Protein AF-A0A8J5FF41-F1 (afdb_monomer_lite)

InterPro domains:
  IPR034574 Succinate dehydrogenase subunit 6, mitochondrial [PTHR36708] (9-104)

Organism: Zingiber officinale (NCBI:txid94328)

Secondary structure (DSSP, 8-state):
---SSTTSHHHHHHHHHHHHHHHHHHHHHHHHHHHHHS--SSPPPPPPHHHHHHHHHH-TTTHHHHHHHHHHHHHHHHHHHHHHHHHH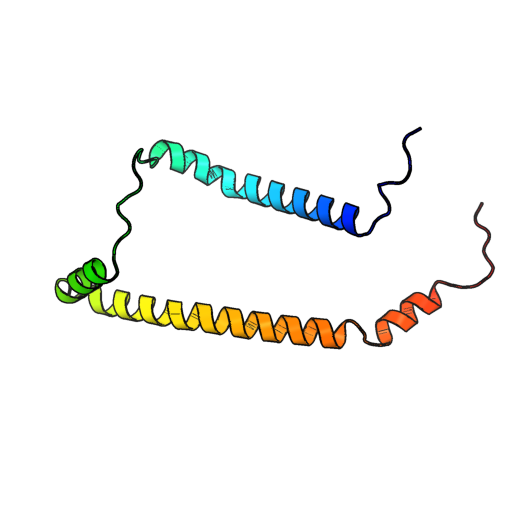HHHHHHTT-HHHHHHHHHT--TT----

Foldseek 3Di:
DDDDPCPDPVNVVVVVVVVVVVVVCVVCVVVVVVCVVVVDVDPDDPDDPVNLVVVLVVDVPCNVVSVVVVVVVVVVVVVVVVVCVVVVVVCVVCVPPCVVVVVVVVPDDPDDDDD

Sequence (115 aa):
MAESSDSSPLGFLWKHLEEVKEHWRSNFAFLDYYRKSLGRKEPLPKWTDADVEEFIASDPVYGPQLKAIRQSRKYAVAGGLLGAAHLGGVSLKYSKSPHGNVLQSFTTIPGVKNF

Structure (mmCIF, N/CA/C/O backbone):
data_AF-A0A8J5FF41-F1
#
_entry.id   AF-A0A8J5FF41-F1
#
loop_
_atom_site.group_PDB
_atom_site.id
_atom_site.type_symbol
_atom_site.label_atom_id
_atom_site.label_alt_id
_atom_site.label_comp_id
_atom_site.label_asym_id
_atom_site.label_entity_id
_atom_site.label_seq_id
_atom_site.pdbx_PDB_ins_code
_atom_site.Cartn_x
_atom_site.Cartn_y
_atom_site.Cartn_z
_atom_site.occupancy
_atom_site.B_iso_or_equiv
_atom_site.auth_seq_id
_atom_site.auth_comp_id
_atom_site.auth_asym_id
_atom_site.auth_atom_id
_atom_site.pdbx_PDB_model_num
ATOM 1 N N . MET A 1 1 ? 34.599 24.281 -26.202 1.00 33.84 1 MET A N 1
ATOM 2 C CA . MET A 1 1 ? 34.891 22.861 -26.479 1.00 33.84 1 MET A CA 1
ATOM 3 C C . MET A 1 1 ? 34.084 22.039 -25.498 1.00 33.84 1 MET A C 1
ATOM 5 O O . MET A 1 1 ? 34.415 22.026 -24.322 1.00 33.84 1 MET A O 1
ATOM 9 N N . ALA A 1 2 ? 32.958 21.503 -25.954 1.00 45.56 2 ALA A N 1
ATOM 10 C CA . ALA A 1 2 ? 32.007 20.754 -25.146 1.00 45.56 2 ALA A CA 1
ATOM 11 C C . ALA A 1 2 ? 31.720 19.462 -25.901 1.00 45.56 2 ALA A C 1
ATOM 13 O O . ALA A 1 2 ? 30.967 19.488 -26.859 1.00 45.56 2 ALA A O 1
ATOM 14 N N . GLU A 1 3 ? 32.393 18.382 -25.523 1.00 42.34 3 GLU A N 1
ATOM 15 C CA . GLU A 1 3 ? 32.131 17.036 -26.031 1.00 42.34 3 GLU A CA 1
ATOM 16 C C . GLU A 1 3 ? 32.836 16.046 -25.095 1.00 42.34 3 GLU A C 1
ATOM 18 O O . GLU A 1 3 ? 34.049 16.141 -24.912 1.00 42.34 3 GLU A O 1
ATOM 23 N N . SER A 1 4 ? 32.058 15.169 -24.443 1.00 46.81 4 SER A N 1
ATOM 24 C CA . SER A 1 4 ? 32.430 13.819 -23.942 1.00 46.81 4 SER A CA 1
ATOM 25 C C . SER A 1 4 ? 31.677 13.343 -22.684 1.00 46.81 4 SER A C 1
ATOM 27 O O . SER A 1 4 ? 31.988 12.273 -22.169 1.00 46.81 4 SER A O 1
ATOM 29 N N . SER A 1 5 ? 30.647 14.048 -22.200 1.00 48.50 5 SER A N 1
ATOM 30 C CA . SER A 1 5 ? 29.852 13.576 -21.044 1.00 48.50 5 SER A CA 1
ATOM 31 C C . SER A 1 5 ? 28.692 12.633 -21.410 1.00 48.50 5 SER A C 1
ATOM 33 O O . SER A 1 5 ? 28.189 11.922 -20.541 1.00 48.50 5 SER A O 1
ATOM 35 N N . ASP A 1 6 ? 28.261 12.610 -22.676 1.00 51.19 6 ASP A N 1
ATOM 36 C CA . ASP A 1 6 ? 26.995 11.980 -23.095 1.00 51.19 6 ASP A CA 1
ATOM 37 C C . ASP A 1 6 ? 27.061 10.461 -23.346 1.00 51.19 6 ASP A C 1
ATOM 39 O O . ASP A 1 6 ? 26.026 9.822 -23.519 1.00 51.19 6 ASP A O 1
ATOM 43 N N . SER A 1 7 ? 28.245 9.840 -23.336 1.00 53.59 7 SER A N 1
ATOM 44 C CA . SER A 1 7 ? 28.413 8.411 -23.670 1.00 53.59 7 SER A CA 1
ATOM 45 C C . SER A 1 7 ? 28.580 7.480 -22.462 1.00 53.59 7 SER A C 1
ATOM 47 O O . SER A 1 7 ? 28.877 6.297 -22.623 1.00 53.59 7 SER A O 1
ATOM 49 N N . SER A 1 8 ? 28.388 7.979 -21.237 1.00 60.16 8 SER A N 1
ATOM 50 C CA . SER A 1 8 ? 28.470 7.146 -20.032 1.00 60.16 8 SER A CA 1
ATOM 51 C C . SER A 1 8 ? 27.124 6.461 -19.738 1.00 60.16 8 SER A C 1
ATOM 53 O O . SER A 1 8 ? 26.100 7.146 -19.707 1.00 60.16 8 SER A O 1
ATOM 55 N N . PRO A 1 9 ? 27.087 5.150 -19.416 1.00 62.31 9 PRO A N 1
ATOM 56 C CA . PRO A 1 9 ? 25.846 4.428 -19.091 1.00 62.31 9 PRO A CA 1
ATOM 57 C C . PRO A 1 9 ? 25.071 5.065 -17.926 1.00 62.31 9 PRO A C 1
ATOM 59 O O . PRO A 1 9 ? 23.852 4.956 -17.848 1.00 62.31 9 PRO A O 1
ATOM 62 N N . LEU A 1 10 ? 25.768 5.794 -17.050 1.00 69.31 10 LEU A N 1
ATOM 63 C CA . LEU A 1 10 ? 25.168 6.580 -15.975 1.00 69.31 10 LEU A CA 1
ATOM 64 C C . LEU A 1 10 ? 24.369 7.789 -16.486 1.00 69.31 10 LEU A C 1
ATOM 66 O O . LEU A 1 10 ? 23.294 8.049 -15.959 1.00 69.31 10 LEU A O 1
ATOM 70 N N . GLY A 1 11 ? 24.844 8.505 -17.511 1.00 76.56 11 GLY A N 1
ATOM 71 C CA . GLY A 1 11 ? 24.135 9.659 -18.080 1.00 76.56 11 GLY A CA 1
ATOM 72 C C . GLY A 1 11 ? 22.823 9.254 -18.755 1.00 76.56 11 GLY A C 1
ATOM 73 O O . GLY A 1 11 ? 21.793 9.898 -18.564 1.00 76.56 11 GLY A O 1
ATOM 74 N N . PHE A 1 12 ? 22.838 8.116 -19.452 1.00 75.44 12 PHE A N 1
ATOM 75 C CA . PHE A 1 12 ? 21.649 7.508 -20.052 1.00 75.44 12 PHE A CA 1
ATOM 76 C C . PHE A 1 12 ? 20.614 7.074 -18.997 1.00 75.44 12 PHE A C 1
ATOM 78 O O . PHE A 1 12 ? 19.428 7.367 -19.130 1.00 75.44 12 PHE A O 1
ATOM 85 N N . LEU A 1 13 ? 21.056 6.443 -17.901 1.00 79.62 13 LEU A N 1
ATOM 86 C CA . LEU A 1 13 ? 20.178 6.055 -16.788 1.00 79.62 13 LEU A CA 1
ATOM 87 C C . LEU A 1 13 ? 19.569 7.266 -16.068 1.00 79.62 13 LEU A C 1
ATOM 89 O O . LEU A 1 13 ? 18.386 7.240 -15.737 1.00 79.62 13 LEU A O 1
ATOM 93 N N . TRP A 1 14 ? 20.346 8.329 -15.848 1.00 80.06 14 TRP A N 1
ATOM 94 C CA . TRP A 1 14 ? 19.844 9.571 -15.254 1.00 80.06 14 TRP A CA 1
ATOM 95 C C . TRP A 1 14 ? 18.784 10.232 -16.125 1.00 80.06 14 TRP A C 1
ATOM 97 O O . TRP A 1 14 ? 17.735 10.610 -15.614 1.00 80.06 14 TRP A O 1
ATOM 107 N N . LYS A 1 15 ? 19.011 10.302 -17.439 1.00 81.75 15 LYS A N 1
ATOM 108 C CA . LYS A 1 15 ? 18.040 10.865 -18.378 1.00 81.75 15 LYS A CA 1
ATOM 109 C C . LYS A 1 15 ? 16.711 10.104 -18.348 1.00 81.75 15 LYS A C 1
ATOM 111 O O . LYS A 1 15 ? 15.661 10.725 -18.233 1.00 81.75 15 LYS A O 1
ATOM 116 N N . HIS A 1 16 ? 16.750 8.772 -18.354 1.00 80.81 16 HIS A N 1
ATOM 117 C CA . HIS A 1 16 ? 15.531 7.965 -18.259 1.00 80.81 16 HIS A CA 1
ATOM 118 C C . HIS A 1 16 ? 14.842 8.051 -16.899 1.00 80.81 16 HIS A C 1
ATOM 120 O O . HIS A 1 16 ? 13.616 8.033 -16.832 1.00 80.81 16 HIS A O 1
ATOM 126 N N . LEU A 1 17 ? 15.596 8.174 -15.807 1.00 83.12 17 LEU A N 1
ATOM 127 C CA . LEU A 1 17 ? 15.011 8.442 -14.495 1.00 83.12 17 LEU A CA 1
ATOM 128 C C . LEU A 1 17 ? 14.311 9.802 -14.459 1.00 83.12 17 LEU A C 1
ATOM 130 O O . LEU A 1 17 ? 13.231 9.900 -13.879 1.00 83.12 17 LEU A O 1
ATOM 134 N N . GLU A 1 18 ? 14.887 10.825 -15.088 1.00 85.88 18 GLU A N 1
ATOM 135 C CA . GLU A 1 18 ? 14.281 12.152 -15.193 1.00 85.88 18 GLU A CA 1
ATOM 136 C C . GLU A 1 18 ? 13.005 12.113 -16.050 1.00 85.88 18 GLU A C 1
ATOM 138 O O . GLU A 1 18 ? 11.970 12.605 -15.609 1.00 85.88 18 GLU A O 1
ATOM 143 N N . GLU A 1 19 ? 13.021 11.421 -17.193 1.00 86.12 19 GLU A N 1
ATOM 144 C CA . GLU A 1 19 ? 11.846 11.216 -18.059 1.00 86.12 19 GLU A CA 1
ATOM 145 C C . GLU A 1 19 ? 10.719 10.462 -17.335 1.00 86.12 19 GLU A C 1
ATOM 147 O O . GLU A 1 19 ? 9.552 10.855 -17.383 1.00 86.12 19 GLU A O 1
ATOM 152 N N . VAL A 1 20 ? 11.055 9.396 -16.604 1.00 86.12 20 VAL A N 1
ATOM 153 C CA . VAL A 1 20 ? 10.089 8.638 -15.795 1.00 86.12 20 VAL A CA 1
ATOM 154 C C . VAL A 1 20 ? 9.538 9.518 -14.675 1.00 86.12 20 VAL A C 1
ATOM 156 O O . VAL A 1 20 ? 8.330 9.558 -14.449 1.00 86.12 20 VAL A O 1
ATOM 159 N N . LYS A 1 21 ? 10.392 10.267 -13.982 1.00 86.19 21 LYS A N 1
ATOM 160 C CA . LYS A 1 21 ? 9.986 11.192 -12.920 1.00 86.19 21 LYS A CA 1
ATOM 161 C C . LYS A 1 21 ? 9.060 12.287 -13.446 1.00 86.19 21 LYS A C 1
ATOM 163 O O . LYS A 1 21 ? 8.083 12.616 -12.775 1.00 86.19 21 LYS A O 1
ATOM 168 N N . GLU A 1 22 ? 9.330 12.836 -14.622 1.00 86.38 22 GLU A N 1
ATOM 169 C CA . GLU A 1 22 ? 8.469 13.814 -15.289 1.00 86.38 22 GLU A CA 1
ATOM 170 C C . GLU A 1 22 ? 7.133 13.202 -15.713 1.00 86.38 22 GLU A C 1
ATOM 172 O O . GLU A 1 22 ? 6.083 13.788 -15.443 1.00 86.38 22 GLU A O 1
ATOM 177 N N . HIS A 1 23 ? 7.147 11.990 -16.270 1.00 86.56 23 HIS A N 1
ATOM 178 C CA . HIS A 1 23 ? 5.937 11.250 -16.618 1.00 86.56 23 HIS A CA 1
ATOM 179 C C . HIS A 1 23 ? 5.043 11.009 -15.392 1.00 86.56 23 HIS A C 1
ATOM 181 O O . HIS A 1 23 ? 3.846 11.293 -15.413 1.00 86.56 23 HIS A O 1
ATOM 187 N N . TRP A 1 24 ? 5.624 10.561 -14.278 1.00 86.81 24 TRP A N 1
ATOM 188 C CA . TRP A 1 24 ? 4.885 10.365 -13.031 1.00 86.81 24 TRP A CA 1
ATOM 189 C C . TRP A 1 24 ? 4.421 11.682 -12.403 1.00 86.81 24 TRP A C 1
ATOM 191 O O . TRP A 1 24 ? 3.314 11.734 -11.874 1.00 86.81 24 TRP A O 1
ATOM 201 N N . ARG A 1 25 ? 5.204 12.764 -12.491 1.00 83.94 25 ARG A N 1
ATOM 202 C CA . ARG A 1 25 ? 4.760 14.106 -12.070 1.00 83.94 25 ARG A CA 1
ATOM 203 C C . ARG A 1 25 ? 3.560 14.585 -12.878 1.00 83.94 25 ARG A C 1
ATOM 205 O O . ARG A 1 25 ? 2.622 15.109 -12.288 1.00 83.94 25 ARG A O 1
ATOM 212 N N . SER A 1 26 ? 3.568 14.376 -14.193 1.00 84.38 26 SER A N 1
ATOM 213 C CA . SER A 1 26 ? 2.434 14.694 -15.064 1.00 84.38 26 SER A CA 1
ATOM 214 C C . SER A 1 26 ? 1.198 13.876 -14.678 1.00 84.38 26 SER A C 1
ATOM 216 O O . SER A 1 26 ? 0.129 14.443 -14.457 1.00 84.38 26 SER A O 1
ATOM 218 N N . ASN A 1 27 ? 1.364 12.568 -14.462 1.00 84.25 27 ASN A N 1
ATOM 219 C CA . ASN A 1 27 ? 0.276 11.689 -14.035 1.00 84.25 27 ASN A CA 1
ATOM 220 C C . ASN A 1 27 ? -0.266 12.029 -12.643 1.00 84.25 27 ASN A C 1
ATOM 222 O O . ASN A 1 27 ? -1.446 11.821 -12.404 1.00 84.25 27 ASN A O 1
ATOM 226 N N . PHE A 1 28 ? 0.552 12.552 -11.725 1.00 84.00 28 PHE A N 1
ATOM 227 C CA . PHE A 1 28 ? 0.110 12.968 -10.389 1.00 84.00 28 PHE A CA 1
ATOM 228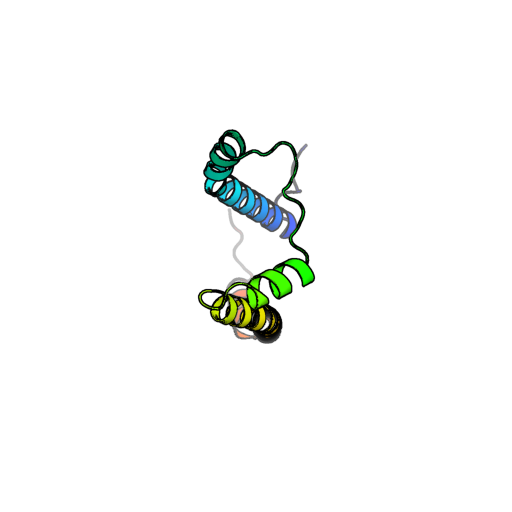 C C . PHE A 1 28 ? -0.319 14.435 -10.296 1.00 84.00 28 PHE A C 1
ATOM 230 O O . PHE A 1 28 ? -0.782 14.853 -9.236 1.00 84.00 28 PHE A O 1
ATOM 237 N N . ALA A 1 29 ? -0.249 15.211 -11.379 1.00 81.19 29 ALA A N 1
ATOM 238 C CA . ALA A 1 29 ? -0.639 16.621 -11.379 1.00 81.19 29 ALA A CA 1
ATOM 239 C C . ALA A 1 29 ? -2.112 16.835 -10.974 1.00 81.19 29 ALA A C 1
ATOM 241 O O . ALA A 1 29 ? -2.459 17.876 -10.417 1.00 81.19 29 ALA A O 1
ATOM 242 N N . PHE A 1 30 ? -2.987 15.838 -11.169 1.00 81.75 30 PHE A N 1
ATOM 243 C CA . PHE A 1 30 ? -4.372 15.914 -10.687 1.00 81.75 30 PHE A CA 1
ATOM 244 C C . PHE A 1 30 ? -4.461 16.011 -9.154 1.00 81.75 30 PHE A C 1
ATOM 246 O O . PHE A 1 30 ? -5.400 16.612 -8.632 1.00 81.75 30 PHE A O 1
ATOM 253 N N . LEU A 1 31 ? -3.486 15.474 -8.410 1.00 79.38 31 LEU A N 1
ATOM 254 C CA . LEU A 1 31 ? -3.452 15.570 -6.949 1.00 79.38 31 LEU A CA 1
ATOM 255 C C . LEU A 1 31 ? -3.199 17.000 -6.473 1.00 79.38 31 LEU A C 1
ATOM 257 O O . LEU A 1 31 ? -3.667 17.354 -5.395 1.00 79.38 31 LEU A O 1
ATOM 261 N N . ASP A 1 32 ? -2.537 17.848 -7.266 1.00 79.50 32 ASP A N 1
ATOM 262 C CA . ASP A 1 32 ? -2.331 19.257 -6.914 1.00 79.50 32 ASP A CA 1
ATOM 263 C C . ASP A 1 32 ? -3.650 20.040 -6.888 1.00 79.50 32 ASP A C 1
ATOM 265 O O . ASP A 1 32 ? -3.804 20.981 -6.106 1.00 79.50 32 ASP A O 1
ATOM 269 N N . TYR A 1 33 ? -4.635 19.627 -7.692 1.00 77.31 33 TYR A N 1
ATOM 270 C CA . TYR A 1 33 ? -5.992 20.164 -7.625 1.00 77.31 33 TYR A CA 1
ATOM 271 C C . TYR A 1 33 ? -6.684 19.756 -6.319 1.00 77.31 33 TYR A C 1
ATOM 273 O O . TYR A 1 33 ? -7.184 20.611 -5.585 1.00 77.31 33 TYR A O 1
ATOM 281 N N . TYR A 1 34 ? -6.632 18.467 -5.971 1.00 70.75 34 TYR A N 1
ATOM 282 C CA . TYR A 1 34 ? -7.181 17.967 -4.707 1.00 70.75 34 TYR A CA 1
ATOM 283 C C . TYR A 1 34 ? -6.458 18.539 -3.490 1.00 70.75 34 TYR A C 1
ATOM 285 O O . TYR A 1 34 ? -7.079 18.801 -2.469 1.00 70.75 34 TYR A O 1
ATOM 293 N N . ARG A 1 35 ? -5.162 18.827 -3.594 1.00 71.62 35 ARG A N 1
ATOM 294 C CA . ARG A 1 35 ? -4.400 19.513 -2.552 1.00 71.62 35 ARG A CA 1
ATOM 295 C C . ARG A 1 35 ? -4.870 20.948 -2.338 1.00 71.62 35 ARG A C 1
ATOM 297 O O . ARG A 1 35 ? -4.689 21.465 -1.248 1.00 71.62 35 ARG A O 1
ATOM 304 N N . LYS A 1 36 ? -5.466 21.610 -3.330 1.00 74.12 36 LYS A N 1
ATOM 305 C CA . LYS A 1 36 ? -6.043 22.952 -3.148 1.00 74.12 36 LYS A CA 1
ATOM 306 C C . LYS A 1 36 ? -7.431 22.896 -2.516 1.00 74.12 36 LYS A C 1
ATOM 308 O O . LYS A 1 36 ? -7.731 23.739 -1.679 1.00 74.12 36 LYS A O 1
ATOM 313 N N . SER A 1 37 ? -8.255 21.915 -2.884 1.00 73.44 37 SER A N 1
ATOM 314 C CA . SER A 1 37 ? -9.626 21.786 -2.367 1.00 73.44 37 SER A CA 1
ATOM 315 C C . SER A 1 37 ? -9.706 21.079 -1.009 1.00 73.44 37 SER A C 1
ATOM 317 O O . SER A 1 37 ? -10.466 21.493 -0.141 1.00 73.44 37 SER A O 1
ATOM 319 N N . LEU A 1 38 ? -8.897 20.039 -0.807 1.00 68.00 38 LEU A N 1
ATOM 320 C CA . LEU A 1 38 ? -8.808 19.225 0.412 1.00 68.00 38 LEU A CA 1
ATOM 321 C C . LEU A 1 38 ? -7.558 19.554 1.244 1.00 68.00 38 LEU A C 1
ATOM 323 O O . LEU A 1 38 ? -7.276 18.878 2.234 1.00 68.00 38 LEU A O 1
ATOM 327 N N . GLY A 1 39 ? -6.797 20.575 0.836 1.00 62.78 39 GLY A N 1
ATOM 328 C CA . GLY A 1 39 ? -5.572 21.038 1.483 1.00 62.78 39 GLY A CA 1
ATOM 329 C C . GLY A 1 39 ? -5.815 21.584 2.869 1.00 62.78 39 GLY A C 1
ATOM 330 O O . GLY A 1 39 ? -5.899 22.793 3.076 1.00 62.78 39 GLY A O 1
ATOM 331 N N . ARG A 1 40 ? -5.905 20.687 3.840 1.00 63.00 40 ARG A N 1
ATOM 332 C CA . ARG A 1 40 ? -5.939 21.057 5.242 1.00 63.00 40 ARG A CA 1
ATOM 333 C C . ARG A 1 40 ? -4.588 21.681 5.610 1.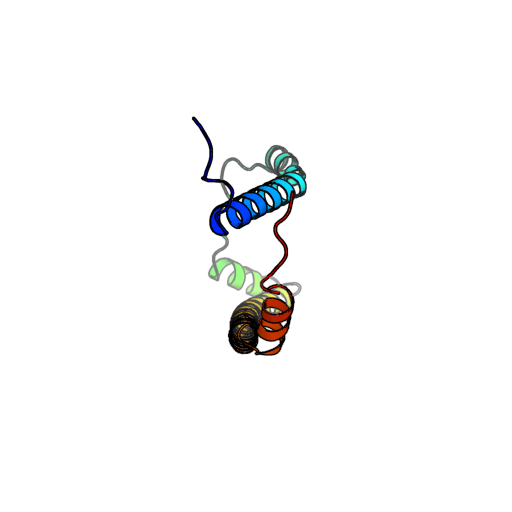00 63.00 40 ARG A C 1
ATOM 335 O O . ARG A 1 40 ? -3.543 21.093 5.339 1.00 63.00 40 ARG A O 1
ATOM 342 N N . LYS A 1 41 ? -4.609 22.887 6.195 1.00 68.56 41 LYS A N 1
ATOM 343 C CA . LYS A 1 41 ? -3.390 23.610 6.623 1.00 68.56 41 LYS A CA 1
ATOM 344 C C . LYS A 1 41 ? -2.604 22.845 7.689 1.00 68.56 41 LYS A C 1
ATOM 346 O O . LYS A 1 41 ? -1.387 22.969 7.754 1.00 68.56 41 LYS A O 1
ATOM 351 N N . GLU A 1 42 ? -3.303 22.033 8.472 1.00 70.75 42 GLU A N 1
ATOM 352 C CA . GLU A 1 42 ? -2.714 21.118 9.438 1.00 70.75 42 GLU A CA 1
ATOM 353 C C . GLU A 1 42 ? -2.966 19.680 8.981 1.00 70.75 42 GLU A C 1
ATOM 355 O O . GLU A 1 42 ? -4.111 19.340 8.643 1.00 70.75 42 GLU A O 1
ATOM 360 N N . PRO A 1 43 ? -1.924 18.828 8.937 1.00 70.25 43 PRO A N 1
ATOM 361 C CA . PRO A 1 43 ? -2.125 17.411 8.699 1.00 70.25 43 PRO A CA 1
ATOM 362 C C . PRO A 1 43 ? -3.045 16.868 9.793 1.00 70.25 43 PRO A C 1
ATOM 364 O O . PRO A 1 43 ? -2.910 17.219 10.964 1.00 70.25 43 PRO A O 1
ATOM 367 N N . LEU A 1 44 ? -3.991 16.012 9.404 1.00 69.69 44 LEU A N 1
ATOM 368 C CA . LEU A 1 44 ? -4.781 15.255 10.371 1.00 69.69 44 LEU A CA 1
ATOM 369 C C . LEU A 1 44 ? -3.828 14.592 11.378 1.00 69.69 44 LEU A C 1
ATOM 371 O O . LEU A 1 44 ? -2.812 14.034 10.941 1.00 69.69 44 LEU A O 1
ATOM 375 N N . PRO A 1 45 ? -4.131 14.632 12.690 1.00 73.94 45 PRO A N 1
ATOM 376 C CA . PRO A 1 45 ? -3.371 13.857 13.652 1.00 73.94 45 PRO A CA 1
ATOM 377 C C . PRO A 1 45 ? -3.349 12.414 13.160 1.00 73.94 45 PRO A C 1
ATOM 379 O O . PRO A 1 45 ? -4.380 11.839 12.797 1.00 73.94 45 PRO A O 1
ATOM 382 N N . LYS A 1 46 ? -2.138 11.869 13.039 1.00 72.00 46 LYS A N 1
ATOM 383 C CA . LYS A 1 46 ? -1.945 10.511 12.551 1.00 72.00 46 LYS A CA 1
ATOM 384 C C . LYS A 1 46 ? -2.670 9.589 13.522 1.00 72.00 46 LYS A C 1
ATOM 386 O O . LYS A 1 46 ? -2.331 9.585 14.700 1.00 72.00 46 LYS A O 1
ATOM 391 N N . TRP A 1 47 ? -3.641 8.832 13.020 1.00 75.12 47 TRP A N 1
ATOM 392 C CA . TRP A 1 47 ? -4.330 7.834 13.828 1.00 75.12 47 TRP A CA 1
ATOM 393 C C . TRP A 1 47 ? -3.305 6.905 14.455 1.00 75.12 47 TRP A C 1
ATOM 395 O O . TRP A 1 47 ? -2.449 6.342 13.756 1.00 75.12 47 TRP A O 1
ATOM 405 N N . THR A 1 48 ? -3.358 6.812 15.777 1.00 77.00 48 THR A N 1
ATOM 406 C CA . THR A 1 48 ? -2.499 5.908 16.515 1.00 77.00 48 THR A CA 1
ATOM 407 C C . THR A 1 48 ? -3.089 4.510 16.475 1.00 77.00 48 THR A C 1
ATOM 409 O O . THR A 1 48 ? -4.269 4.294 16.194 1.00 77.00 48 THR A O 1
ATOM 412 N N . ASP A 1 49 ? -2.234 3.527 16.728 1.00 76.94 49 ASP A N 1
ATOM 413 C CA . ASP A 1 49 ? -2.645 2.131 16.726 1.00 76.94 49 ASP A CA 1
ATOM 414 C C . ASP A 1 49 ? -3.731 1.847 17.783 1.00 76.94 49 ASP A C 1
ATOM 416 O O . ASP A 1 49 ? -4.560 0.967 17.540 1.00 76.94 49 ASP A O 1
ATOM 420 N N . ALA A 1 50 ? -3.751 2.637 18.868 1.00 77.94 50 ALA A N 1
ATOM 421 C CA . ALA A 1 50 ? -4.726 2.600 19.956 1.00 77.94 50 ALA A CA 1
ATOM 422 C C . ALA A 1 50 ? -6.099 3.162 19.548 1.00 77.94 50 ALA A C 1
ATOM 424 O O . ALA A 1 50 ? -7.104 2.500 19.788 1.00 77.94 50 ALA A O 1
ATOM 425 N N . ASP A 1 51 ? -6.148 4.300 18.845 1.00 80.31 51 ASP A N 1
ATOM 426 C CA . ASP A 1 51 ? -7.414 4.895 18.369 1.00 80.31 51 ASP A CA 1
ATOM 427 C C . ASP A 1 51 ? -8.167 3.936 17.431 1.00 80.31 51 ASP A C 1
ATOM 429 O O . ASP A 1 51 ? -9.393 3.853 17.415 1.00 80.31 51 ASP A O 1
ATOM 433 N N . VAL A 1 52 ? -7.415 3.165 16.641 1.00 75.69 52 VAL A N 1
ATOM 434 C CA . VAL A 1 52 ? -7.978 2.156 15.738 1.00 75.69 52 VAL A CA 1
ATOM 435 C C . VAL A 1 52 ? -8.489 0.938 16.508 1.00 75.6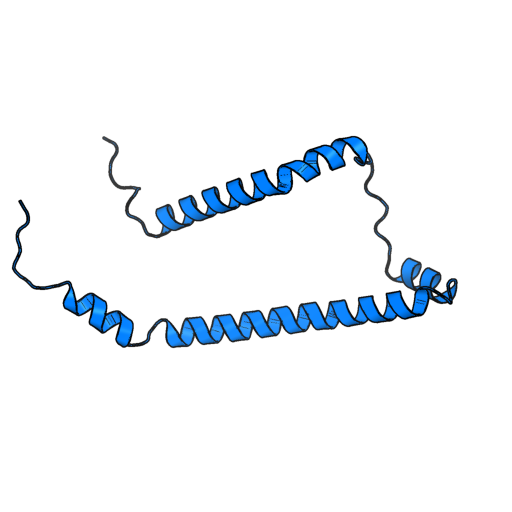9 52 VAL A C 1
ATOM 437 O O . VAL A 1 52 ? -9.480 0.340 16.103 1.00 75.69 52 VAL A O 1
ATOM 440 N N . GLU A 1 53 ? -7.829 0.542 17.596 1.00 78.38 53 GLU A N 1
ATOM 441 C CA . GLU A 1 53 ? -8.303 -0.553 18.452 1.00 78.38 53 GLU A CA 1
ATOM 442 C C . GLU A 1 53 ? -9.564 -0.156 19.223 1.00 78.38 53 GLU A C 1
ATOM 444 O O . GLU A 1 53 ? -10.494 -0.956 19.307 1.00 78.38 53 GLU A O 1
ATOM 449 N N . GLU A 1 54 ? -9.648 1.094 19.678 1.00 80.81 54 GLU A N 1
ATOM 450 C CA . GLU A 1 54 ? -10.857 1.675 20.266 1.00 80.81 54 GLU A CA 1
ATOM 451 C C . GLU A 1 54 ? -12.006 1.759 19.246 1.00 80.81 54 GLU A C 1
ATOM 453 O O . GLU A 1 54 ? -13.144 1.397 19.554 1.00 80.81 54 GLU A O 1
ATOM 458 N N . PHE A 1 55 ? -11.720 2.131 17.993 1.00 77.12 55 PHE A N 1
ATOM 459 C CA . PHE A 1 55 ? -12.706 2.100 16.907 1.00 77.12 55 PHE A CA 1
ATOM 460 C C . PHE A 1 55 ? -13.196 0.673 16.605 1.00 77.12 55 PHE A C 1
ATOM 462 O O . PHE A 1 55 ? -14.386 0.441 16.425 1.00 77.12 55 PHE A O 1
ATOM 469 N N . ILE A 1 56 ? -12.295 -0.313 16.595 1.00 77.88 56 ILE A N 1
ATOM 470 C CA . ILE A 1 56 ? -12.651 -1.725 16.377 1.00 77.88 56 ILE A CA 1
ATOM 471 C C . ILE A 1 56 ? -13.484 -2.277 17.542 1.00 77.88 56 ILE A C 1
ATOM 473 O O . ILE A 1 56 ? -14.346 -3.125 17.321 1.00 77.88 56 ILE A O 1
ATOM 477 N N . ALA A 1 57 ? -13.215 -1.831 18.771 1.00 80.00 57 ALA A N 1
ATOM 478 C CA . ALA A 1 57 ? -13.965 -2.240 19.954 1.00 80.00 57 ALA A CA 1
ATOM 479 C C . ALA A 1 57 ? -15.356 -1.590 20.026 1.00 80.00 57 ALA A C 1
ATOM 481 O O . ALA A 1 57 ? -16.294 -2.221 20.511 1.00 80.00 57 ALA A O 1
ATOM 482 N N . SER A 1 58 ? -15.491 -0.350 19.548 1.00 80.94 58 SER A N 1
ATOM 483 C CA . SER A 1 58 ? -16.757 0.391 19.556 1.00 80.94 58 SER A CA 1
ATOM 484 C C . SER A 1 58 ? -17.669 0.063 18.372 1.00 80.94 58 SER A C 1
ATOM 486 O O . SER A 1 58 ? -18.888 0.101 18.538 1.00 80.94 58 SER A O 1
ATOM 488 N N . ASP A 1 59 ? -17.116 -0.298 17.209 1.00 75.69 59 ASP A N 1
ATOM 489 C CA . ASP A 1 59 ? -17.898 -0.577 16.003 1.00 75.69 59 ASP A CA 1
ATOM 490 C C . ASP A 1 59 ? -17.910 -2.079 15.628 1.00 75.69 59 ASP A C 1
ATOM 492 O O . ASP A 1 59 ? -16.956 -2.595 15.027 1.00 75.69 59 ASP A O 1
ATOM 496 N N . PRO A 1 60 ? -19.007 -2.806 15.923 1.00 73.38 60 PRO A N 1
ATOM 497 C CA . PRO A 1 60 ? -19.129 -4.229 15.618 1.00 73.38 60 PRO A CA 1
ATOM 498 C C . PRO A 1 60 ? -19.344 -4.524 14.125 1.00 73.38 60 PRO A C 1
ATOM 500 O O . PRO A 1 60 ? -19.195 -5.674 13.711 1.00 73.38 60 PRO A O 1
ATOM 503 N N . VAL A 1 61 ? -19.697 -3.525 13.308 1.00 76.81 61 VAL A N 1
ATOM 504 C CA . VAL A 1 61 ? -20.022 -3.723 11.887 1.00 76.81 61 VAL A CA 1
ATOM 505 C C . VAL A 1 61 ? -18.759 -3.649 11.034 1.00 76.81 61 VAL A C 1
ATOM 507 O O . VAL A 1 61 ? -18.500 -4.541 10.223 1.00 76.81 61 VAL A O 1
ATOM 510 N N . TYR A 1 62 ? -17.935 -2.621 11.244 1.00 75.88 62 TYR A N 1
ATOM 511 C CA . TYR A 1 62 ? -16.733 -2.382 10.436 1.00 75.88 62 TYR A CA 1
ATOM 512 C C . TYR A 1 62 ? -15.420 -2.777 11.132 1.00 75.88 62 TYR A C 1
ATOM 514 O O . TYR A 1 62 ? -14.400 -2.969 10.461 1.00 75.88 62 TYR A O 1
ATOM 522 N N . GLY A 1 63 ? -15.430 -2.994 12.451 1.00 74.38 63 GLY A N 1
ATOM 523 C CA . GLY A 1 63 ? -14.260 -3.412 13.230 1.00 74.38 63 GLY A CA 1
ATOM 524 C C . GLY A 1 63 ? -13.584 -4.704 12.736 1.00 74.38 63 GLY A C 1
ATOM 525 O O . GLY A 1 63 ? -12.362 -4.712 12.536 1.00 74.38 63 GLY A O 1
ATOM 526 N N . PRO A 1 64 ? -14.327 -5.797 12.457 1.00 76.94 64 PRO A N 1
ATOM 527 C CA . PRO A 1 64 ? -13.736 -7.046 11.972 1.00 76.94 64 PRO A CA 1
ATOM 528 C C . PRO A 1 64 ? -13.014 -6.897 10.624 1.00 76.94 64 PRO A C 1
ATOM 530 O O . PRO A 1 64 ? -11.937 -7.468 10.426 1.00 76.94 64 PRO A O 1
ATOM 533 N N . GLN A 1 65 ? -13.568 -6.091 9.712 1.00 78.00 65 GLN A N 1
ATOM 534 C CA . GLN A 1 65 ? -12.974 -5.839 8.395 1.00 78.00 65 GLN A CA 1
ATOM 535 C C . GLN A 1 65 ? -11.677 -5.032 8.514 1.00 78.00 65 GLN A C 1
ATOM 537 O O . GLN A 1 65 ? -10.665 -5.381 7.901 1.00 78.00 65 GLN A O 1
ATOM 542 N N . LEU A 1 66 ? -11.663 -4.003 9.366 1.00 74.38 66 LEU A N 1
ATOM 543 C CA . LEU A 1 66 ? -10.466 -3.200 9.625 1.00 74.38 66 LEU A CA 1
ATOM 544 C C . LEU A 1 66 ? -9.340 -4.024 10.256 1.00 74.38 66 LEU A C 1
ATOM 546 O O . LEU A 1 66 ? -8.176 -3.888 9.864 1.00 74.38 66 LEU A O 1
ATOM 550 N N . LYS A 1 67 ? -9.670 -4.939 11.174 1.00 77.94 67 LYS A N 1
ATOM 551 C CA . LYS A 1 67 ? -8.695 -5.867 11.760 1.00 77.94 67 LYS A CA 1
ATOM 552 C C . LYS A 1 67 ? -8.075 -6.777 10.696 1.00 77.94 67 LYS A C 1
ATOM 554 O O . LYS A 1 67 ? -6.854 -6.940 10.677 1.00 77.94 67 LYS A O 1
ATOM 559 N N . ALA A 1 68 ? -8.883 -7.322 9.785 1.00 80.31 68 ALA A N 1
ATOM 560 C CA . ALA A 1 68 ? -8.409 -8.179 8.699 1.00 80.31 68 ALA A CA 1
ATOM 561 C C . ALA A 1 68 ? -7.479 -7.432 7.724 1.00 80.31 68 ALA A C 1
ATOM 563 O O . ALA A 1 68 ? -6.390 -7.921 7.415 1.00 80.31 68 ALA A O 1
ATOM 564 N N . ILE A 1 69 ? -7.852 -6.219 7.305 1.00 80.94 69 ILE A N 1
ATOM 565 C CA . ILE A 1 69 ? -7.040 -5.372 6.411 1.00 80.94 69 ILE A CA 1
ATOM 566 C C . ILE A 1 69 ? -5.688 -5.018 7.049 1.00 80.94 69 ILE A C 1
ATOM 568 O O . ILE A 1 69 ? -4.646 -4.981 6.393 1.00 80.94 69 ILE A O 1
ATOM 572 N N . ARG A 1 70 ? -5.663 -4.777 8.360 1.00 75.75 70 ARG A N 1
ATOM 573 C CA . ARG A 1 70 ? -4.427 -4.421 9.063 1.00 75.75 70 ARG A CA 1
ATOM 574 C C . ARG A 1 70 ? -3.456 -5.594 9.178 1.00 75.75 70 ARG A C 1
ATOM 576 O O . ARG A 1 70 ? -2.245 -5.390 9.088 1.00 75.75 70 ARG A O 1
ATOM 583 N N . GLN A 1 71 ? -3.972 -6.812 9.329 1.00 78.44 71 GLN A N 1
ATOM 584 C CA . GLN A 1 71 ? -3.153 -8.021 9.260 1.00 78.44 71 GLN A CA 1
ATOM 585 C C . GLN A 1 71 ? -2.670 -8.272 7.827 1.00 78.44 71 GLN A C 1
ATOM 587 O O . GLN A 1 71 ? -1.479 -8.505 7.626 1.00 78.44 71 GLN A O 1
ATOM 592 N N . SER A 1 72 ? -3.539 -8.126 6.818 1.00 75.12 72 SER A N 1
ATOM 593 C CA . SER A 1 72 ? -3.163 -8.331 5.412 1.00 75.12 72 SER A CA 1
ATOM 594 C C . SER A 1 72 ? -2.057 -7.379 4.956 1.00 75.12 72 SER A C 1
ATOM 596 O O . SER A 1 72 ? -1.147 -7.803 4.251 1.00 75.12 72 SER A O 1
ATOM 598 N N . ARG A 1 73 ? -2.041 -6.130 5.438 1.00 76.75 73 ARG A N 1
ATOM 599 C CA . ARG A 1 73 ? -0.951 -5.179 5.171 1.00 76.75 73 ARG A CA 1
ATOM 600 C C . ARG A 1 73 ? 0.414 -5.687 5.649 1.00 76.75 73 ARG A C 1
ATOM 602 O O . ARG A 1 73 ? 1.401 -5.498 4.942 1.00 76.75 73 ARG A O 1
ATOM 609 N N . LYS A 1 74 ? 0.495 -6.341 6.814 1.00 75.81 74 LYS A N 1
ATOM 610 C CA . LYS A 1 74 ? 1.758 -6.919 7.317 1.00 75.81 74 LYS A CA 1
ATOM 611 C C . LYS A 1 74 ? 2.247 -8.041 6.399 1.00 75.81 74 LYS A C 1
ATOM 613 O O . LYS A 1 74 ? 3.423 -8.070 6.043 1.00 75.81 74 LYS A O 1
ATOM 618 N N . TYR A 1 75 ? 1.333 -8.902 5.952 1.00 76.25 75 TYR A N 1
ATOM 619 C CA . TYR A 1 75 ? 1.641 -9.974 5.003 1.00 76.25 75 TYR A CA 1
ATOM 620 C C . TYR A 1 75 ? 2.001 -9.452 3.611 1.00 76.25 75 TYR A C 1
ATOM 622 O O . TYR A 1 75 ? 2.913 -9.983 2.989 1.00 76.25 75 TYR A O 1
ATOM 630 N N . ALA A 1 76 ? 1.351 -8.390 3.136 1.00 74.88 76 ALA A N 1
ATOM 631 C CA . ALA A 1 76 ? 1.652 -7.773 1.847 1.00 74.88 76 ALA A CA 1
ATOM 632 C C . ALA A 1 76 ? 3.052 -7.150 1.825 1.00 74.88 76 ALA A C 1
ATOM 634 O O . ALA A 1 76 ? 3.790 -7.333 0.862 1.00 74.88 76 ALA A O 1
ATOM 635 N N . VAL A 1 77 ? 3.453 -6.461 2.899 1.00 79.31 77 VAL A N 1
ATOM 636 C CA . VAL A 1 77 ? 4.814 -5.915 3.022 1.00 79.31 77 VAL A CA 1
ATOM 637 C C . VAL A 1 77 ? 5.844 -7.041 3.076 1.00 79.31 77 VAL A C 1
ATOM 639 O O . VAL A 1 77 ? 6.825 -7.005 2.338 1.00 79.31 77 VAL A O 1
ATOM 642 N N . ALA A 1 78 ? 5.607 -8.063 3.902 1.00 81.38 78 ALA A N 1
ATOM 643 C CA . ALA A 1 78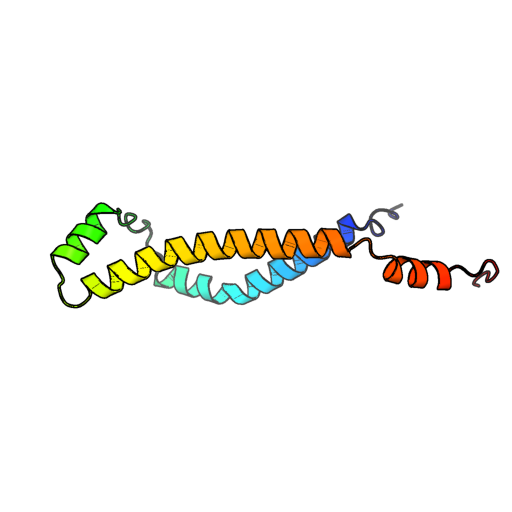 ? 6.503 -9.212 3.998 1.00 81.38 78 ALA A CA 1
ATOM 644 C C . ALA A 1 78 ? 6.624 -9.961 2.658 1.00 81.38 78 ALA A C 1
ATOM 646 O O . ALA A 1 78 ? 7.731 -10.252 2.209 1.00 81.38 78 ALA A O 1
ATOM 647 N N . GLY A 1 79 ? 5.499 -10.214 1.985 1.00 78.56 79 GLY A N 1
ATOM 648 C CA . GLY A 1 79 ? 5.450 -10.859 0.675 1.00 78.56 79 GLY A CA 1
ATOM 649 C C . GLY A 1 79 ? 6.095 -10.016 -0.424 1.00 78.56 79 GLY A C 1
ATOM 650 O O . GLY A 1 79 ? 6.797 -10.560 -1.270 1.00 78.56 79 GLY A O 1
ATOM 651 N N . GLY A 1 80 ? 5.931 -8.692 -0.380 1.00 82.31 80 GLY A N 1
ATOM 652 C CA . GLY A 1 80 ? 6.581 -7.762 -1.302 1.00 82.31 80 GLY A CA 1
ATOM 653 C C . GLY A 1 80 ? 8.102 -7.769 -1.161 1.00 82.31 80 GLY A C 1
ATOM 654 O O . GLY A 1 80 ? 8.804 -7.872 -2.163 1.00 82.31 80 GLY A O 1
ATOM 655 N N . LEU A 1 81 ? 8.620 -7.739 0.070 1.00 79.75 81 LEU A N 1
ATOM 656 C CA . LEU A 1 81 ? 10.061 -7.840 0.327 1.00 79.75 81 LEU A CA 1
ATOM 657 C C . LEU A 1 81 ? 10.622 -9.193 -0.117 1.00 79.75 81 LEU A C 1
ATOM 659 O O . LEU A 1 81 ? 11.665 -9.244 -0.766 1.00 79.75 81 LEU A O 1
ATOM 663 N N . LEU A 1 82 ? 9.910 -10.279 0.187 1.00 82.31 82 LEU A N 1
ATOM 664 C CA . LEU A 1 82 ? 10.299 -11.626 -0.220 1.00 82.31 82 LEU A CA 1
ATOM 665 C C . LEU A 1 82 ? 10.316 -11.766 -1.749 1.00 82.31 82 LEU A C 1
ATOM 667 O O . LEU A 1 82 ? 11.288 -12.261 -2.314 1.00 82.31 82 LEU A O 1
ATOM 671 N N . GLY A 1 83 ? 9.266 -11.295 -2.425 1.00 75.31 83 GLY A N 1
ATOM 672 C CA . GLY A 1 83 ? 9.151 -11.325 -3.881 1.00 75.31 83 GLY A CA 1
ATOM 673 C C . GLY A 1 83 ? 10.216 -10.471 -4.562 1.00 75.31 83 GLY A C 1
ATOM 674 O O . GLY A 1 83 ? 10.842 -10.928 -5.516 1.00 75.31 83 GLY A O 1
ATOM 675 N N . ALA A 1 84 ? 10.486 -9.274 -4.037 1.00 76.19 84 ALA A N 1
ATOM 676 C CA . ALA A 1 84 ? 11.534 -8.392 -4.541 1.00 76.19 84 ALA A CA 1
ATOM 677 C C . ALA A 1 84 ? 12.930 -9.006 -4.373 1.00 76.19 84 ALA A C 1
ATOM 679 O O . ALA A 1 84 ? 13.719 -8.999 -5.317 1.00 76.19 84 ALA A O 1
ATOM 680 N N . ALA A 1 85 ? 13.224 -9.593 -3.211 1.00 78.00 85 ALA A N 1
ATOM 681 C CA . ALA A 1 85 ? 14.483 -10.295 -2.981 1.00 78.00 85 ALA A CA 1
ATOM 682 C C . ALA A 1 85 ? 14.628 -11.512 -3.908 1.00 78.00 85 ALA A C 1
ATOM 684 O O . ALA A 1 85 ? 15.697 -11.738 -4.474 1.00 78.00 85 ALA A O 1
ATOM 685 N N . HIS A 1 86 ? 13.550 -12.273 -4.107 1.00 71.56 86 HIS A N 1
ATOM 686 C CA . HIS A 1 86 ? 13.562 -13.454 -4.962 1.00 71.56 86 HIS A CA 1
ATOM 687 C C . HIS A 1 86 ? 13.770 -13.094 -6.440 1.00 71.56 86 HIS A C 1
ATOM 689 O O . HIS A 1 86 ? 14.689 -13.609 -7.076 1.00 71.56 86 HIS A O 1
ATOM 695 N N . LEU A 1 87 ? 12.978 -12.162 -6.976 1.00 71.81 87 LEU A N 1
ATOM 696 C CA . LEU A 1 87 ? 13.108 -11.690 -8.358 1.00 71.81 87 LEU A CA 1
ATOM 697 C C . LEU A 1 87 ? 14.441 -10.972 -8.600 1.00 71.81 87 LEU A C 1
ATOM 699 O O . LEU A 1 87 ? 15.065 -11.188 -9.638 1.00 71.81 87 LEU A O 1
ATOM 703 N N . GLY A 1 88 ? 14.913 -10.176 -7.638 1.00 69.06 88 GLY A N 1
ATOM 704 C CA . GLY A 1 88 ? 16.228 -9.536 -7.691 1.00 69.06 88 GLY A CA 1
ATOM 705 C C . GLY A 1 88 ? 17.381 -10.544 -7.687 1.00 69.06 88 GLY A C 1
ATOM 706 O O . GLY A 1 88 ? 18.344 -10.395 -8.433 1.00 69.06 88 GLY A O 1
ATOM 707 N N . GLY A 1 89 ? 17.280 -11.618 -6.901 1.00 69.06 89 GLY A N 1
ATOM 708 C CA . GLY A 1 89 ? 18.286 -12.681 -6.875 1.00 69.06 89 GLY A CA 1
ATOM 709 C C . GLY A 1 89 ? 18.333 -13.491 -8.173 1.00 69.06 89 GLY A C 1
ATOM 710 O O . GLY A 1 89 ? 19.415 -13.782 -8.688 1.00 69.06 89 GLY A O 1
ATOM 711 N N . VAL A 1 90 ? 17.169 -13.825 -8.739 1.00 70.56 90 VAL A N 1
ATOM 712 C CA . VAL A 1 90 ? 17.075 -14.541 -10.021 1.00 70.56 90 VAL A CA 1
ATOM 713 C C . VAL A 1 90 ? 17.617 -13.672 -11.160 1.00 70.56 90 VAL A C 1
ATOM 715 O O . VAL A 1 90 ? 18.431 -14.151 -11.949 1.00 70.56 90 VAL A O 1
ATOM 718 N N . SER A 1 91 ? 17.266 -12.385 -11.226 1.00 70.06 91 SER A N 1
ATOM 719 C CA . SER A 1 91 ? 17.764 -11.494 -12.283 1.00 70.06 91 SER A CA 1
ATOM 720 C C . SER A 1 91 ? 19.286 -11.309 -12.232 1.00 70.06 91 SER A C 1
ATOM 722 O O . SER A 1 91 ? 19.941 -11.384 -13.272 1.00 70.06 91 SER A O 1
ATOM 724 N N . LEU A 1 92 ? 19.881 -11.188 -11.039 1.00 70.94 92 LEU A N 1
ATOM 725 C CA . LEU A 1 92 ? 21.338 -11.120 -10.872 1.00 70.94 92 LEU A CA 1
ATOM 726 C C . LEU A 1 92 ? 22.041 -12.429 -11.256 1.00 70.94 92 LEU A C 1
ATOM 728 O O . LEU A 1 92 ? 23.121 -12.393 -11.849 1.00 70.94 92 LEU A O 1
ATOM 732 N N . LYS A 1 93 ? 21.436 -13.588 -10.962 1.00 71.75 93 LYS A N 1
ATOM 733 C CA . LYS A 1 93 ? 22.004 -14.901 -11.310 1.00 71.75 93 LYS A CA 1
ATOM 734 C C . LYS A 1 93 ? 22.022 -15.142 -12.823 1.00 71.75 93 LYS A C 1
ATOM 736 O O . LYS A 1 93 ? 23.003 -15.672 -13.339 1.00 71.75 93 LYS A O 1
ATOM 741 N N . TYR A 1 94 ? 20.967 -14.750 -13.537 1.00 62.09 94 TYR A N 1
ATOM 742 C CA . TYR A 1 94 ? 20.836 -14.994 -14.981 1.00 62.09 94 TYR A CA 1
ATOM 743 C C . TYR A 1 94 ? 21.348 -13.846 -15.867 1.00 62.09 94 TYR A C 1
ATOM 745 O O . TYR A 1 94 ? 21.584 -14.060 -17.058 1.00 62.09 94 TYR A O 1
ATOM 753 N N . SER A 1 95 ? 21.627 -12.670 -15.293 1.00 61.34 95 SER A N 1
ATOM 754 C CA . SER A 1 95 ? 22.276 -11.536 -15.972 1.00 61.34 95 SER A CA 1
ATOM 755 C C . SER A 1 95 ? 23.650 -11.877 -16.571 1.00 61.34 95 SER A C 1
ATOM 757 O O . SER A 1 95 ? 24.060 -11.236 -17.534 1.00 61.34 95 SER A O 1
ATOM 759 N N . LYS A 1 96 ? 24.354 -12.885 -16.040 1.00 58.41 96 LYS A N 1
ATOM 760 C CA . LYS A 1 96 ? 25.683 -13.317 -16.516 1.00 58.41 96 LYS A CA 1
ATOM 761 C C . LYS A 1 96 ? 25.641 -14.560 -17.415 1.00 58.41 96 LYS A C 1
ATOM 763 O O . LYS A 1 96 ? 26.651 -15.245 -17.561 1.00 58.41 96 LYS A O 1
ATOM 768 N N . SER A 1 97 ? 24.479 -14.901 -17.977 1.00 55.72 97 SER A N 1
ATOM 769 C CA . SER A 1 97 ? 24.352 -16.102 -18.805 1.00 55.72 97 SER A CA 1
ATOM 770 C C . SER A 1 97 ? 25.085 -15.951 -20.156 1.00 55.72 97 SER A C 1
ATOM 772 O O . SER A 1 97 ? 25.003 -14.904 -20.802 1.00 55.72 97 SER A O 1
ATOM 774 N N . PRO A 1 98 ? 25.807 -16.992 -20.612 1.00 56.53 98 PRO A N 1
ATOM 775 C CA . PRO A 1 98 ? 26.675 -16.935 -21.793 1.00 56.53 98 PRO A CA 1
ATOM 776 C C . PRO A 1 98 ? 25.942 -16.606 -23.102 1.00 56.53 98 PRO A C 1
ATOM 778 O O . PRO A 1 98 ? 26.574 -16.130 -24.040 1.00 56.53 98 PRO A O 1
ATOM 781 N N . HIS A 1 99 ? 24.616 -16.772 -23.165 1.00 54.78 99 HIS A N 1
ATOM 782 C CA . HIS A 1 99 ? 23.822 -16.420 -24.345 1.00 54.78 99 HIS A CA 1
ATOM 783 C C . HIS A 1 99 ? 23.857 -14.922 -24.703 1.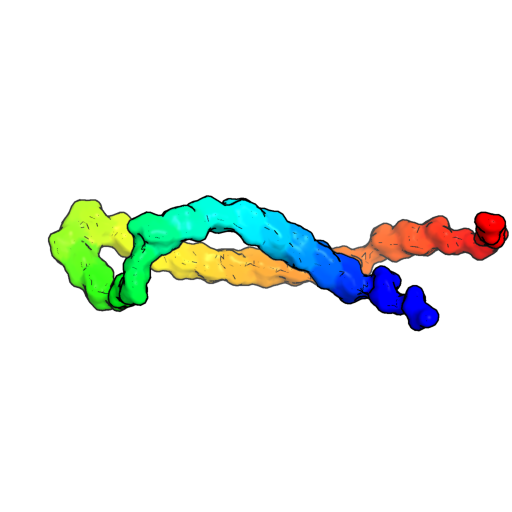00 54.78 99 HIS A C 1
ATOM 785 O O . HIS A 1 99 ? 23.759 -14.596 -25.883 1.00 54.78 99 HIS A O 1
ATOM 791 N N . GLY A 1 100 ? 24.065 -14.018 -23.736 1.00 53.56 100 GLY A N 1
ATOM 792 C CA . GLY A 1 100 ? 24.268 -12.587 -24.015 1.00 53.56 100 GLY A CA 1
ATOM 793 C C . GLY A 1 100 ? 25.669 -12.263 -24.552 1.00 53.56 100 GLY A C 1
ATOM 794 O O . GLY A 1 100 ? 25.820 -11.414 -25.429 1.00 53.56 100 GLY A O 1
ATOM 795 N N . ASN A 1 101 ? 26.690 -12.994 -24.097 1.00 54.50 101 ASN A N 1
ATOM 796 C CA . ASN A 1 101 ? 28.078 -12.791 -24.526 1.00 54.50 101 ASN A CA 1
ATOM 797 C C . ASN A 1 101 ? 28.332 -13.299 -25.956 1.00 54.50 101 ASN A C 1
ATOM 799 O O . ASN A 1 101 ? 29.176 -12.747 -26.655 1.00 54.50 101 ASN A O 1
ATOM 803 N N . VAL A 1 102 ? 27.585 -14.312 -26.410 1.00 56.47 102 VAL A N 1
ATOM 804 C CA . VAL A 1 102 ? 27.668 -14.829 -27.791 1.00 56.47 102 VAL A CA 1
ATOM 805 C C . VAL A 1 102 ? 27.079 -13.839 -28.808 1.00 56.47 102 VAL A C 1
ATOM 807 O O . VAL A 1 102 ? 27.569 -13.748 -29.930 1.00 56.47 102 VAL A O 1
ATOM 810 N N . LEU A 1 103 ? 26.077 -13.039 -28.421 1.00 51.22 103 LEU A N 1
ATOM 811 C CA . LEU A 1 103 ? 25.553 -11.969 -29.280 1.00 51.22 103 LEU A CA 1
ATOM 812 C C . LEU A 1 103 ? 26.514 -10.773 -29.371 1.00 51.22 103 LEU A C 1
ATOM 814 O O . LEU A 1 103 ? 26.631 -10.173 -30.435 1.00 51.22 103 LEU A O 1
ATOM 818 N N . GLN A 1 104 ? 27.248 -10.461 -28.298 1.00 50.62 104 GLN A N 1
ATOM 819 C CA . GLN A 1 104 ? 28.273 -9.408 -28.315 1.00 50.62 104 GLN A CA 1
ATOM 820 C C . GLN A 1 104 ? 29.531 -9.798 -29.104 1.00 50.62 104 GLN A C 1
ATOM 822 O O . GLN A 1 104 ? 30.161 -8.941 -29.722 1.00 50.62 104 GLN A O 1
ATOM 827 N N . SER A 1 105 ? 29.911 -11.079 -29.116 1.00 50.16 105 SER A N 1
ATOM 828 C CA . SER A 1 105 ? 31.059 -11.537 -29.904 1.00 50.16 105 SER A CA 1
ATOM 829 C C . SER A 1 105 ? 30.755 -11.652 -31.401 1.00 50.16 105 SER A C 1
ATOM 831 O O . SER A 1 105 ? 31.680 -11.552 -32.203 1.00 50.16 105 SER A O 1
ATOM 833 N N . PHE A 1 106 ? 29.485 -11.795 -31.798 1.00 51.25 106 PHE A N 1
ATOM 834 C CA . PHE A 1 106 ? 29.095 -11.845 -33.213 1.00 51.25 106 PHE A CA 1
ATOM 835 C C . PHE A 1 106 ? 29.183 -10.478 -33.918 1.00 51.25 106 PHE A C 1
ATOM 837 O O . PHE A 1 106 ? 29.357 -10.424 -35.132 1.00 51.25 106 PHE A O 1
ATOM 844 N N . THR A 1 107 ? 29.123 -9.362 -33.179 1.00 50.78 107 THR A N 1
ATOM 845 C CA . THR A 1 107 ? 29.222 -8.006 -33.754 1.00 50.78 107 THR A CA 1
ATOM 846 C C . THR A 1 107 ? 30.652 -7.487 -33.924 1.00 50.78 107 THR A C 1
ATOM 848 O O . THR A 1 107 ? 30.842 -6.446 -34.547 1.00 50.78 107 THR A O 1
ATOM 851 N N . THR A 1 108 ? 31.671 -8.195 -33.427 1.00 45.50 108 THR A N 1
ATOM 852 C CA . THR A 1 108 ? 33.080 -7.793 -33.584 1.00 45.50 108 THR A CA 1
ATOM 853 C C . THR A 1 108 ? 33.757 -8.664 -34.640 1.00 45.50 108 THR A C 1
ATOM 855 O O . THR A 1 108 ? 34.548 -9.551 -34.329 1.00 45.50 108 THR A O 1
ATOM 858 N N . ILE A 1 109 ? 33.443 -8.407 -35.913 1.00 51.03 109 ILE A N 1
ATOM 859 C CA . ILE A 1 109 ? 34.267 -8.869 -37.038 1.00 51.03 109 ILE A CA 1
ATOM 860 C C . ILE A 1 109 ? 35.432 -7.874 -37.183 1.00 51.03 109 ILE A C 1
ATOM 862 O O . ILE A 1 109 ? 35.185 -6.688 -37.423 1.00 51.03 109 ILE A O 1
ATOM 866 N N . PRO A 1 110 ? 36.703 -8.297 -37.054 1.00 45.47 110 PRO A N 1
ATOM 867 C CA . PRO A 1 110 ? 37.838 -7.413 -37.280 1.00 45.47 110 PRO A CA 1
ATOM 868 C C . PRO A 1 110 ? 37.978 -7.167 -38.787 1.00 45.47 110 PRO A C 1
ATOM 870 O O . PRO A 1 110 ? 38.513 -8.011 -39.502 1.00 45.47 110 PRO A O 1
ATOM 873 N N . GLY A 1 111 ? 37.488 -6.033 -39.301 1.00 49.84 111 GLY A N 1
ATOM 874 C CA . GLY A 1 111 ? 37.753 -5.708 -40.708 1.00 49.84 111 GLY A CA 1
ATOM 875 C C . GLY A 1 111 ? 36.965 -4.603 -41.402 1.00 49.84 111 GLY A C 1
ATOM 876 O O . GLY A 1 111 ? 37.345 -4.260 -42.517 1.00 49.84 111 GLY A O 1
ATOM 877 N N . VAL A 1 112 ? 35.923 -4.006 -40.817 1.00 49.84 112 VAL A N 1
ATOM 878 C CA . VAL A 1 112 ? 35.174 -2.945 -41.518 1.00 49.84 112 VAL A CA 1
ATOM 879 C C . VAL A 1 112 ? 35.564 -1.571 -40.977 1.00 49.84 112 VAL A C 1
ATOM 881 O O . VAL A 1 112 ? 35.100 -1.136 -39.926 1.00 49.84 112 VAL A O 1
ATOM 884 N N . LYS A 1 113 ? 36.463 -0.895 -41.704 1.00 46.66 113 LYS A N 1
ATOM 885 C CA . LYS A 1 113 ? 36.658 0.557 -41.612 1.00 46.66 113 LYS A CA 1
ATOM 886 C C . LYS A 1 113 ? 35.413 1.224 -42.202 1.00 46.66 113 LYS A C 1
ATOM 888 O O . LYS A 1 113 ? 35.171 1.087 -43.398 1.00 46.66 113 LYS A O 1
ATOM 893 N N . ASN A 1 114 ? 34.638 1.908 -41.368 1.00 42.12 114 ASN A N 1
ATOM 894 C CA . ASN A 1 114 ? 33.535 2.755 -41.820 1.00 42.12 114 ASN A CA 1
ATOM 895 C C . ASN A 1 114 ? 34.105 4.052 -42.423 1.00 42.12 114 ASN A C 1
ATOM 897 O O . ASN A 1 114 ? 35.012 4.645 -41.833 1.00 42.12 114 ASN A O 1
ATOM 901 N N . PHE A 1 115 ? 33.595 4.438 -43.596 1.00 39.31 115 PHE A N 1
ATOM 902 C CA . PHE A 1 115 ? 33.630 5.817 -44.096 1.00 39.31 115 PHE A CA 1
ATOM 903 C C . PHE A 1 115 ? 32.629 6.677 -43.322 1.00 39.31 115 PHE A C 1
ATOM 905 O O . PHE A 1 115 ? 31.604 6.107 -42.877 1.00 39.31 115 PHE A O 1
#

pLDDT: mean 70.0, std 12.86, range [33.84, 86.81]

Radius of gyration: 26.06 Å; chains: 1; bounding box: 58×40×64 Å